Protein AF-A0A436HAE6-F1 (afdb_monomer_lite)

Foldseek 3Di:
DDDPDDDPDDPDDPCPPPDDDPRVVVVVVCVVVVVVVVCPDDVNVVVVCVVVCVVCVPVVVCVVVVWDKDWAFQDADPVRRTDIDMDTDGVVPVVVVVVVNVVSCVRRVCVVDDDPDDDDDD

Radius of gyration: 19.24 Å; chains: 1; bounding box: 51×39×37 Å

Sequence (122 aa):
VVLHGLRNQLPLACGAMDPKGADELIENLLDKLHLTPLLKLKPFFGQLMDKSLWFTHWPAIQNVSGQPSIALPVHVTDAGLPLGVQAAGRPGDEETLLSLAAQMEKISGWLDRRAPLMVPTR

Secondary structure (DSSP, 8-state):
--------PPPPPTTTTS--THHHHHHHHHHHTT-GGGGGSHHHHHHHHHHHHTT-TTHHHHHHHT--EEEEEEEE-TTS-EEEEEEE--TT-HHHHHHHHHHHHHHH-GGG------PPP-

Structure (mmCIF, N/CA/C/O backbone):
data_AF-A0A436HAE6-F1
#
_entry.id   AF-A0A436HAE6-F1
#
loop_
_atom_site.group_PDB
_atom_site.id
_atom_site.type_symbol
_atom_site.label_atom_id
_atom_site.label_alt_id
_atom_site.label_comp_id
_atom_site.label_asym_id
_atom_site.label_entity_id
_atom_site.label_seq_id
_atom_site.pdbx_PDB_ins_code
_atom_site.Cartn_x
_atom_site.Cartn_y
_atom_site.Cartn_z
_atom_site.occupancy
_atom_site.B_iso_or_equiv
_atom_site.auth_seq_id
_atom_site.auth_comp_id
_atom_site.auth_asym_id
_atom_site.auth_atom_id
_atom_site.pdbx_PDB_model_num
ATOM 1 N N . VAL A 1 1 ? -9.728 11.947 -1.963 1.00 29.48 1 VAL A N 1
ATOM 2 C CA . VAL A 1 1 ? -9.369 11.648 -3.368 1.00 29.48 1 VAL A CA 1
ATOM 3 C C . VAL A 1 1 ? -8.987 12.959 -4.039 1.00 29.48 1 VAL A C 1
ATOM 5 O O . VAL A 1 1 ? -9.862 13.682 -4.489 1.00 29.48 1 VAL A O 1
ATOM 8 N N . VAL A 1 2 ? -7.707 13.334 -3.995 1.00 25.98 2 VAL A N 1
ATOM 9 C CA . VAL A 1 2 ? -7.191 14.490 -4.747 1.00 25.98 2 VAL A CA 1
ATOM 10 C C . VAL A 1 2 ? -6.524 13.921 -5.992 1.00 25.98 2 VAL A C 1
ATOM 12 O O . VAL A 1 2 ? -5.431 13.369 -5.926 1.00 25.98 2 VAL A O 1
ATOM 15 N N . LEU A 1 3 ? -7.252 13.974 -7.105 1.00 34.91 3 LEU A N 1
ATOM 16 C CA . LEU A 1 3 ? -6.786 13.599 -8.435 1.00 34.91 3 LEU A CA 1
ATOM 17 C C . LEU A 1 3 ? -6.049 14.800 -9.031 1.00 34.91 3 LEU A C 1
ATOM 19 O O . LEU A 1 3 ? -6.656 15.619 -9.714 1.00 34.91 3 LEU A O 1
ATOM 23 N N . HIS A 1 4 ? -4.752 14.929 -8.762 1.00 30.86 4 HIS A N 1
ATOM 24 C CA . HIS A 1 4 ? -3.907 15.866 -9.500 1.00 30.86 4 HIS A CA 1
ATOM 25 C C . HIS A 1 4 ? -2.827 15.079 -10.253 1.00 30.86 4 HIS A C 1
ATOM 27 O O . HIS A 1 4 ? -1.864 14.604 -9.667 1.00 30.86 4 HIS A O 1
ATOM 33 N N . GLY A 1 5 ? -3.005 14.933 -11.570 1.00 33.28 5 GLY A N 1
ATOM 34 C CA . GLY A 1 5 ? -1.885 14.805 -12.510 1.00 33.28 5 GLY A CA 1
ATOM 35 C C . GLY A 1 5 ? -1.297 13.424 -12.821 1.00 33.28 5 GLY A C 1
ATOM 36 O O . GLY A 1 5 ? -0.302 13.383 -13.543 1.00 33.28 5 GLY A O 1
ATOM 37 N N . LEU A 1 6 ? -1.873 12.302 -12.382 1.00 42.16 6 LEU A N 1
ATOM 38 C CA . LEU A 1 6 ? -1.423 10.998 -12.880 1.00 42.16 6 LEU A CA 1
ATOM 39 C C . LEU A 1 6 ? -1.922 10.742 -14.299 1.00 42.16 6 LEU A C 1
ATOM 41 O O . LEU A 1 6 ? -3.032 10.259 -14.526 1.00 42.16 6 LEU A O 1
ATOM 45 N N . ARG A 1 7 ? -1.060 11.038 -15.269 1.00 41.69 7 ARG A N 1
ATOM 46 C CA . ARG A 1 7 ? -1.120 10.410 -16.586 1.00 41.69 7 ARG A CA 1
ATOM 47 C C . ARG A 1 7 ? -1.177 8.892 -16.403 1.00 41.69 7 ARG A C 1
ATOM 49 O O . ARG A 1 7 ? -0.366 8.326 -15.681 1.00 41.69 7 ARG A O 1
ATOM 56 N N . ASN A 1 8 ? -2.126 8.287 -17.104 1.00 44.53 8 ASN A N 1
ATOM 57 C CA . ASN A 1 8 ? -2.407 6.862 -17.262 1.00 44.53 8 ASN A CA 1
ATOM 58 C C . ASN A 1 8 ? -1.200 6.065 -17.819 1.00 44.53 8 ASN A C 1
ATOM 60 O O . ASN A 1 8 ? -1.255 5.554 -18.935 1.00 44.53 8 ASN A O 1
ATOM 64 N N . GLN A 1 9 ? -0.068 6.046 -17.114 1.00 53.84 9 GLN A N 1
ATOM 65 C CA . GLN A 1 9 ? 1.140 5.324 -17.512 1.00 53.84 9 GLN A CA 1
ATOM 66 C C . GLN A 1 9 ? 1.237 4.008 -16.746 1.00 53.84 9 GLN A C 1
ATOM 68 O O . GLN A 1 9 ? 0.975 3.952 -15.546 1.00 53.84 9 GLN A O 1
ATOM 73 N N . LEU A 1 10 ? 1.593 2.945 -17.472 1.00 58.81 10 LEU A N 1
ATOM 74 C CA . LEU A 1 10 ? 1.837 1.629 -16.892 1.00 58.81 10 LEU A CA 1
ATOM 75 C C . LEU A 1 10 ? 2.988 1.686 -15.869 1.00 58.81 10 LEU A C 1
ATOM 77 O O . LEU A 1 10 ? 3.860 2.553 -15.985 1.00 58.81 10 LEU A O 1
ATOM 81 N N . PRO A 1 11 ? 3.024 0.750 -14.900 1.00 63.03 11 PRO A N 1
ATOM 82 C CA . PRO A 1 11 ? 4.169 0.580 -14.015 1.00 63.03 11 PRO A CA 1
ATOM 83 C C . PRO A 1 11 ? 5.473 0.510 -14.816 1.00 63.03 11 PRO A C 1
ATOM 85 O O . PRO A 1 11 ? 5.533 -0.154 -15.854 1.00 63.03 11 PRO A O 1
ATOM 88 N N . LEU A 1 12 ? 6.512 1.200 -14.339 1.00 68.06 12 LEU A N 1
ATOM 89 C CA . LEU A 1 12 ? 7.837 1.118 -14.946 1.00 68.06 12 LEU A CA 1
ATOM 90 C C . LEU A 1 12 ? 8.333 -0.334 -14.925 1.00 68.06 12 LEU A C 1
ATOM 92 O O . LEU A 1 12 ? 8.137 -1.054 -13.945 1.00 68.06 12 LEU A O 1
ATOM 96 N N . ALA A 1 13 ? 8.997 -0.751 -16.003 1.00 66.56 13 ALA A N 1
ATOM 97 C CA . ALA A 1 13 ? 9.638 -2.058 -16.054 1.00 66.56 13 ALA A CA 1
ATOM 98 C C . ALA A 1 13 ? 10.745 -2.166 -14.989 1.00 66.56 13 ALA A C 1
ATOM 100 O O . ALA A 1 13 ? 11.409 -1.177 -14.666 1.00 66.56 13 ALA A O 1
ATOM 101 N N . CYS A 1 14 ? 10.980 -3.374 -14.471 1.00 59.72 14 CYS A N 1
ATOM 102 C CA . CYS A 1 14 ? 12.122 -3.638 -13.596 1.00 59.72 14 CYS A CA 1
ATOM 103 C C . CYS A 1 14 ? 13.430 -3.211 -14.291 1.00 59.72 14 CYS A C 1
ATOM 105 O O . CYS A 1 14 ? 13.626 -3.508 -15.469 1.00 59.72 14 CYS A O 1
ATOM 107 N N . GLY A 1 15 ? 14.291 -2.477 -13.579 1.00 61.56 15 GLY A N 1
ATOM 108 C CA . GLY A 1 15 ? 15.536 -1.916 -14.126 1.00 61.56 15 GLY A CA 1
ATOM 109 C C . GLY A 1 15 ? 15.364 -0.644 -14.970 1.00 61.56 15 GLY A C 1
ATOM 110 O O . GLY A 1 15 ? 16.321 -0.126 -15.541 1.00 61.56 15 GLY A O 1
ATOM 111 N N . ALA A 1 16 ? 14.154 -0.079 -15.062 1.00 65.44 16 ALA A N 1
ATOM 112 C CA . ALA A 1 16 ? 13.952 1.208 -15.736 1.00 65.44 16 ALA A CA 1
ATOM 113 C C . ALA A 1 16 ? 14.602 2.394 -14.998 1.00 65.44 16 ALA A C 1
ATOM 115 O O . ALA A 1 16 ? 14.838 3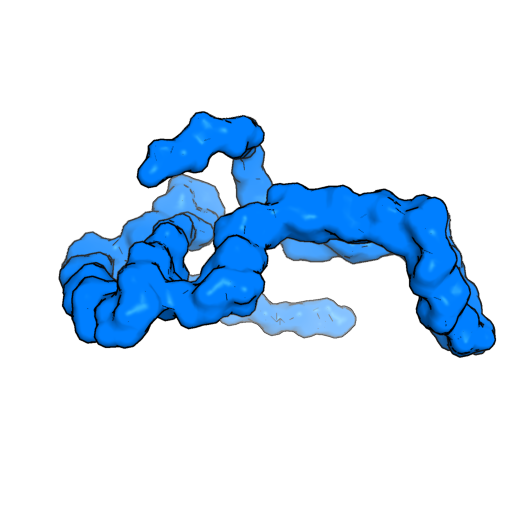.425 -15.624 1.00 65.44 16 ALA A O 1
ATOM 116 N N . MET A 1 17 ? 14.876 2.248 -13.696 1.00 61.62 17 MET A N 1
ATOM 117 C CA . MET A 1 17 ? 15.613 3.227 -12.888 1.00 61.62 17 MET A CA 1
ATOM 118 C C . MET A 1 17 ? 17.099 2.898 -12.736 1.00 61.62 17 MET A C 1
ATOM 120 O O . MET A 1 17 ? 17.801 3.662 -12.079 1.00 61.62 17 MET A O 1
ATOM 124 N N . ASP A 1 18 ? 17.579 1.809 -13.344 1.00 67.50 18 ASP A N 1
ATOM 125 C CA . ASP A 1 18 ? 19.012 1.544 -13.350 1.00 67.50 18 ASP A CA 1
ATOM 126 C C . ASP A 1 18 ? 19.707 2.676 -14.128 1.00 67.50 18 ASP A C 1
ATOM 128 O O . ASP A 1 18 ? 19.199 3.092 -15.182 1.00 67.50 18 ASP A O 1
ATOM 132 N N . PRO A 1 19 ? 20.833 3.206 -13.625 1.00 62.12 19 PRO A N 1
ATOM 133 C CA . PRO A 1 19 ? 21.601 4.213 -14.339 1.00 62.12 19 PRO A CA 1
ATOM 134 C C . PRO A 1 19 ? 22.010 3.637 -15.695 1.00 62.12 19 PRO A C 1
ATOM 136 O O . PRO A 1 19 ? 22.470 2.502 -15.778 1.00 62.12 19 PRO A O 1
ATOM 139 N N . LYS A 1 20 ? 21.831 4.398 -16.781 1.00 67.25 20 LYS A N 1
ATOM 140 C CA . LYS A 1 20 ? 22.207 3.950 -18.131 1.00 67.25 20 LYS A CA 1
ATOM 141 C C . LYS A 1 20 ? 23.248 4.878 -18.732 1.00 67.25 20 LYS A C 1
ATOM 143 O O . LYS A 1 20 ? 23.075 6.096 -18.747 1.00 67.25 20 LYS A O 1
ATOM 148 N N . GLY A 1 21 ? 24.297 4.301 -19.312 1.00 72.12 21 GLY A N 1
ATOM 149 C CA . GLY A 1 21 ? 25.263 5.040 -20.122 1.00 72.12 21 GLY A CA 1
ATOM 150 C C . GLY A 1 21 ? 26.141 5.980 -19.294 1.00 72.12 21 GLY A C 1
ATOM 151 O O . GLY A 1 21 ? 26.924 5.526 -18.466 1.00 72.12 21 GLY A O 1
ATOM 152 N N . ALA A 1 22 ? 26.056 7.291 -19.541 1.00 61.34 22 ALA A N 1
ATOM 153 C CA . ALA A 1 22 ? 26.911 8.273 -18.866 1.00 61.34 22 ALA A CA 1
ATOM 154 C C . ALA A 1 22 ? 26.688 8.302 -17.343 1.00 61.34 22 ALA A C 1
ATOM 156 O O . ALA A 1 22 ? 27.653 8.464 -16.600 1.00 61.34 22 ALA A O 1
ATOM 157 N N . ASP A 1 23 ? 25.453 8.073 -16.890 1.00 63.25 23 ASP A N 1
ATOM 158 C CA . ASP A 1 23 ? 25.112 8.036 -15.465 1.00 63.25 23 ASP A CA 1
ATOM 159 C C . ASP A 1 23 ? 25.757 6.818 -14.772 1.00 63.25 23 ASP A C 1
ATOM 161 O O . ASP A 1 23 ? 26.339 6.955 -13.701 1.00 63.25 23 ASP A O 1
ATOM 165 N N . GLU A 1 24 ? 25.779 5.655 -15.435 1.00 69.50 24 GLU A N 1
ATOM 166 C CA . GLU A 1 24 ? 26.425 4.425 -14.942 1.00 69.50 24 GLU A CA 1
ATOM 167 C C . GLU A 1 24 ? 27.954 4.561 -14.875 1.00 69.50 24 GLU A C 1
ATOM 169 O O . GLU A 1 24 ? 28.605 4.084 -13.943 1.00 69.50 24 GLU A O 1
ATOM 174 N N . LEU A 1 25 ? 28.549 5.237 -15.863 1.00 70.56 25 LEU A N 1
ATOM 175 C CA . LEU A 1 25 ? 29.981 5.525 -15.887 1.00 70.56 25 LEU A CA 1
ATOM 176 C C . LEU A 1 25 ? 30.370 6.465 -14.737 1.00 70.56 25 LEU A C 1
ATOM 178 O O . LEU A 1 25 ? 31.382 6.234 -14.075 1.00 70.56 25 LEU A O 1
ATOM 182 N N . ILE A 1 26 ? 29.576 7.515 -14.510 1.00 70.75 26 ILE A N 1
ATOM 183 C CA . ILE A 1 26 ? 29.794 8.499 -13.447 1.00 70.75 26 ILE A CA 1
ATOM 184 C C . ILE A 1 26 ? 29.631 7.841 -12.077 1.00 70.75 26 ILE A C 1
ATOM 186 O O . ILE A 1 26 ? 30.505 8.022 -11.234 1.00 70.75 26 ILE A O 1
ATOM 190 N N . GLU A 1 27 ? 28.590 7.037 -11.861 1.00 67.94 27 GLU A N 1
ATOM 191 C CA . GLU A 1 27 ? 28.395 6.309 -10.602 1.00 67.94 27 GLU A CA 1
ATOM 192 C C . GLU A 1 27 ? 29.538 5.329 -10.322 1.00 67.94 27 GLU A C 1
ATOM 194 O O . GLU A 1 27 ? 30.153 5.403 -9.261 1.00 67.94 27 GLU A O 1
ATOM 199 N N . ASN A 1 28 ? 29.935 4.507 -11.299 1.00 74.06 28 ASN A N 1
ATOM 200 C CA . ASN A 1 28 ? 31.057 3.578 -11.132 1.00 74.06 28 ASN A CA 1
ATOM 201 C C . ASN A 1 28 ? 32.393 4.286 -10.844 1.00 74.06 28 ASN A C 1
ATOM 203 O O . ASN A 1 28 ? 33.242 3.750 -10.127 1.00 74.06 28 ASN A O 1
ATOM 207 N N . LEU A 1 29 ? 32.615 5.474 -11.415 1.00 75.56 29 LEU A N 1
ATOM 208 C CA . LEU A 1 29 ? 33.789 6.303 -11.129 1.00 75.56 29 LEU A CA 1
ATOM 209 C C . LEU A 1 29 ? 33.717 6.928 -9.736 1.00 75.56 29 LEU A C 1
ATOM 211 O O . LEU A 1 29 ? 34.714 6.907 -9.016 1.00 75.56 29 LEU A O 1
ATOM 215 N N . LEU A 1 30 ? 32.559 7.463 -9.348 1.00 73.25 30 LEU A N 1
ATOM 216 C CA . LEU A 1 30 ? 32.340 8.048 -8.027 1.00 73.25 30 LEU A CA 1
ATOM 217 C C . LEU A 1 30 ? 32.489 6.996 -6.923 1.00 73.25 30 LEU A C 1
ATOM 219 O O . LEU A 1 30 ? 33.120 7.289 -5.907 1.00 73.25 30 LEU A O 1
ATOM 223 N N . ASP A 1 31 ? 32.007 5.775 -7.148 1.00 72.38 31 ASP A N 1
ATOM 224 C CA . ASP A 1 31 ? 32.144 4.656 -6.216 1.00 72.38 31 ASP A CA 1
ATOM 225 C C . ASP A 1 31 ? 33.589 4.162 -6.125 1.00 72.38 31 ASP A C 1
ATOM 227 O O . ASP A 1 31 ? 34.125 4.038 -5.023 1.00 72.38 31 ASP A O 1
ATOM 231 N N . LYS A 1 32 ? 34.281 3.974 -7.259 1.00 77.38 32 LYS A N 1
ATOM 232 C CA . LYS A 1 32 ? 35.706 3.584 -7.266 1.00 77.38 32 LYS A CA 1
ATOM 233 C C . LYS A 1 32 ? 36.621 4.620 -6.621 1.00 77.38 32 LYS A C 1
ATOM 235 O O . LYS A 1 32 ? 37.668 4.258 -6.090 1.00 77.38 32 LYS A O 1
ATOM 240 N N . LEU A 1 33 ? 36.255 5.896 -6.695 1.00 80.75 33 LEU A N 1
ATOM 241 C CA . LEU A 1 33 ? 37.018 6.996 -6.108 1.00 80.75 33 LEU A CA 1
ATOM 242 C C . LEU A 1 33 ? 36.552 7.348 -4.683 1.00 80.75 33 LEU A C 1
ATOM 244 O O . LEU A 1 33 ? 37.114 8.262 -4.082 1.00 80.75 33 LEU A O 1
ATOM 248 N N . HIS A 1 34 ? 35.549 6.647 -4.137 1.00 72.75 34 HIS A N 1
ATOM 249 C CA . HIS A 1 34 ? 34.893 6.956 -2.857 1.00 72.75 34 HIS A CA 1
ATOM 250 C C . HIS A 1 34 ? 34.422 8.420 -2.742 1.00 72.75 34 HIS A C 1
ATOM 252 O O . HIS A 1 34 ? 34.367 9.003 -1.657 1.00 72.75 34 HIS A O 1
ATOM 258 N N . LEU A 1 35 ? 34.068 9.034 -3.873 1.00 72.75 35 LEU A N 1
ATOM 259 C CA . LEU A 1 35 ? 33.577 10.410 -3.968 1.00 72.75 35 LEU A CA 1
ATOM 260 C C . LEU A 1 35 ? 32.052 10.488 -3.830 1.00 72.75 35 LEU A C 1
ATOM 262 O O . LEU A 1 35 ? 31.455 11.524 -4.110 1.00 72.75 35 LEU A O 1
ATOM 266 N N . THR A 1 36 ? 31.415 9.443 -3.306 1.00 62.84 36 THR A N 1
ATOM 267 C CA . THR A 1 36 ? 30.003 9.418 -2.902 1.00 62.84 36 THR A CA 1
ATOM 268 C C . THR A 1 36 ? 29.569 10.648 -2.072 1.00 62.84 36 THR A C 1
ATOM 270 O O . THR A 1 36 ? 28.437 11.103 -2.236 1.00 62.84 36 THR A O 1
ATOM 273 N N . PRO A 1 37 ? 30.422 11.286 -1.234 1.00 66.12 37 PRO A N 1
ATOM 274 C CA . PRO A 1 37 ? 30.072 12.544 -0.56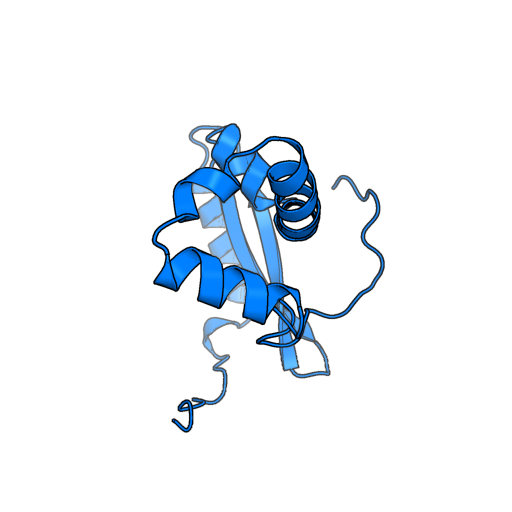8 1.00 66.12 37 PRO A CA 1
ATOM 275 C C . PRO A 1 37 ? 29.833 13.736 -1.513 1.00 66.12 37 PRO A C 1
ATOM 277 O O . PRO A 1 37 ? 29.073 14.633 -1.146 1.00 66.12 37 PRO A O 1
ATOM 280 N N . LEU A 1 38 ? 30.433 13.766 -2.713 1.00 65.38 38 LEU A N 1
ATOM 281 C CA . LEU A 1 38 ? 30.231 14.838 -3.703 1.00 65.38 38 LEU A CA 1
ATOM 282 C C . LEU A 1 38 ? 28.825 14.829 -4.308 1.00 65.38 38 LEU A C 1
ATOM 284 O O . LEU A 1 38 ? 28.358 15.885 -4.736 1.00 65.38 38 LEU A O 1
ATOM 288 N N . LEU A 1 39 ? 28.117 13.692 -4.278 1.00 60.31 39 LEU A N 1
ATOM 289 C CA . LEU A 1 39 ? 26.708 13.646 -4.676 1.00 60.31 39 LEU A CA 1
ATOM 290 C C . LEU A 1 39 ? 25.845 14.605 -3.848 1.00 60.31 39 LEU A C 1
ATOM 292 O O . LEU A 1 39 ? 24.812 15.026 -4.345 1.00 60.31 39 LEU A O 1
ATOM 296 N N . LYS A 1 40 ? 26.274 15.014 -2.639 1.00 56.16 40 LYS A N 1
ATOM 297 C CA . LYS A 1 40 ? 25.582 15.997 -1.779 1.00 56.16 40 LYS A CA 1
ATOM 298 C C . LYS A 1 40 ? 25.601 17.439 -2.310 1.00 56.16 40 LYS A C 1
ATOM 300 O O . LYS A 1 40 ? 25.007 18.322 -1.688 1.00 56.16 40 LYS A O 1
ATOM 305 N N . LEU A 1 41 ? 26.272 17.715 -3.429 1.00 64.69 41 LEU A N 1
ATOM 306 C CA . LEU A 1 41 ? 26.303 19.048 -4.026 1.00 64.69 41 LEU A CA 1
ATOM 307 C C . LEU A 1 41 ? 24.944 19.403 -4.660 1.00 64.69 41 LEU A C 1
ATOM 309 O O . LEU A 1 41 ? 24.369 18.656 -5.453 1.00 64.69 41 LEU A O 1
ATOM 313 N N . LYS A 1 42 ? 24.451 20.602 -4.320 1.00 54.53 42 LYS A N 1
ATOM 314 C CA . LYS A 1 42 ? 23.115 21.136 -4.653 1.00 54.53 42 LYS A CA 1
ATOM 315 C C . LYS A 1 42 ? 22.630 20.952 -6.109 1.00 54.53 42 LYS A C 1
ATOM 317 O O . LYS A 1 42 ? 21.444 20.673 -6.260 1.00 54.53 42 LYS A O 1
ATOM 322 N N . PRO A 1 43 ? 23.456 21.088 -7.170 1.00 57.31 43 PRO A N 1
ATOM 323 C CA . PRO A 1 43 ? 22.955 20.939 -8.539 1.00 57.31 43 PRO A CA 1
ATOM 324 C C . PRO A 1 43 ? 22.696 19.482 -8.963 1.00 57.31 43 PRO A C 1
ATOM 326 O O . PRO A 1 43 ? 21.906 19.266 -9.876 1.00 57.31 43 PRO A O 1
ATOM 329 N N . PHE A 1 44 ? 23.296 18.488 -8.297 1.00 56.72 44 PHE A N 1
ATOM 330 C CA . PHE A 1 44 ? 23.092 17.063 -8.607 1.00 56.72 44 PHE A CA 1
ATOM 331 C C . PHE A 1 44 ? 21.951 16.450 -7.771 1.00 56.72 44 PHE A C 1
ATOM 333 O O . PHE A 1 44 ? 21.153 15.661 -8.274 1.00 56.72 44 PHE A O 1
ATOM 340 N N . PHE A 1 45 ? 21.790 16.905 -6.520 1.00 53.69 45 PHE A N 1
ATOM 341 C CA . PHE A 1 45 ? 20.699 16.481 -5.628 1.00 53.69 45 PHE A CA 1
ATOM 342 C C . PHE A 1 45 ? 19.300 16.813 -6.173 1.00 53.69 45 PHE A C 1
ATOM 344 O O . PHE A 1 45 ? 18.367 16.039 -5.974 1.00 53.69 45 PHE A O 1
ATOM 351 N N . GLY A 1 46 ? 19.151 17.948 -6.869 1.00 53.72 46 GLY A N 1
ATOM 352 C CA . GLY A 1 46 ? 17.864 18.387 -7.421 1.00 53.72 46 GLY A CA 1
ATOM 353 C C . GLY A 1 46 ? 17.310 17.447 -8.497 1.00 53.72 46 GLY A C 1
ATOM 354 O O . GLY A 1 46 ? 16.144 17.075 -8.433 1.00 53.72 46 GLY A O 1
ATOM 355 N N . GLN A 1 47 ? 18.150 16.986 -9.433 1.00 57.75 47 GLN A N 1
ATOM 356 C CA . GLN A 1 47 ? 17.716 16.079 -10.510 1.00 57.75 47 GLN A CA 1
ATOM 357 C C . GLN A 1 47 ? 17.363 14.669 -10.013 1.00 57.75 47 GLN A C 1
ATOM 359 O O . GLN A 1 47 ? 16.450 14.039 -10.551 1.00 57.75 47 GLN A O 1
ATOM 364 N N . LEU A 1 48 ? 18.067 14.170 -8.992 1.00 57.09 48 LEU A N 1
ATOM 365 C CA . LEU A 1 48 ? 17.812 12.850 -8.404 1.00 57.09 48 LEU A CA 1
ATOM 366 C C . LEU A 1 48 ? 16.545 12.856 -7.527 1.00 57.09 48 LEU A C 1
ATOM 368 O O . LEU A 1 48 ? 15.752 11.910 -7.539 1.00 57.09 48 LEU A O 1
ATOM 372 N N . MET A 1 49 ? 16.325 13.951 -6.791 1.00 54.59 49 MET A N 1
ATOM 373 C CA . MET A 1 49 ? 15.120 14.146 -5.985 1.00 54.59 49 MET A CA 1
ATOM 374 C C . MET A 1 49 ? 13.880 14.320 -6.857 1.00 54.59 49 MET A C 1
ATOM 376 O O . MET A 1 49 ? 12.899 13.634 -6.595 1.00 54.59 49 MET A O 1
ATOM 380 N N . ASP A 1 50 ? 13.934 15.118 -7.929 1.00 58.44 50 ASP A N 1
ATOM 381 C CA . ASP A 1 50 ? 12.801 15.258 -8.852 1.00 58.44 50 ASP A CA 1
ATOM 382 C C . ASP A 1 50 ? 12.388 13.895 -9.428 1.00 58.44 50 ASP A C 1
ATOM 384 O O . ASP A 1 50 ? 11.230 13.499 -9.302 1.00 58.44 50 ASP A O 1
ATOM 388 N N . LYS A 1 51 ? 13.330 13.110 -9.973 1.00 56.75 51 LYS A N 1
ATOM 389 C CA . LYS A 1 51 ? 13.025 11.784 -10.547 1.00 56.75 51 LYS A CA 1
ATOM 390 C C . LYS A 1 51 ? 12.453 10.789 -9.527 1.00 56.75 51 LYS A C 1
ATOM 392 O O . LYS A 1 51 ? 11.554 10.029 -9.877 1.00 56.75 51 LYS A O 1
ATOM 397 N N . SER A 1 52 ? 12.951 10.785 -8.288 1.00 54.50 52 SER A N 1
ATOM 398 C CA . SER A 1 52 ? 12.495 9.839 -7.256 1.00 54.50 52 SER A CA 1
ATOM 399 C C . SER A 1 52 ? 11.156 10.238 -6.626 1.00 54.50 52 SER A C 1
ATOM 401 O O . SER A 1 52 ? 10.268 9.394 -6.507 1.00 54.50 52 SER A O 1
ATOM 403 N N . LEU A 1 53 ? 10.960 11.523 -6.308 1.00 55.44 53 LEU A N 1
ATOM 404 C CA . LEU A 1 53 ? 9.707 12.058 -5.757 1.00 55.44 53 LEU A CA 1
ATOM 405 C C . LEU A 1 53 ? 8.542 11.930 -6.744 1.00 55.44 53 LEU A C 1
ATOM 407 O O . LEU A 1 53 ? 7.390 11.819 -6.320 1.00 55.44 53 LEU A O 1
ATOM 411 N N . TRP A 1 54 ? 8.828 11.875 -8.050 1.00 53.12 54 TRP A N 1
ATOM 412 C CA . TRP A 1 54 ? 7.820 11.613 -9.079 1.00 53.12 54 TRP A CA 1
ATOM 413 C C . TRP A 1 54 ? 7.095 10.270 -8.877 1.00 53.12 54 TRP A C 1
ATOM 415 O O . TRP A 1 54 ? 5.915 10.162 -9.220 1.00 53.12 54 TRP A O 1
ATOM 425 N N . PHE A 1 55 ? 7.759 9.266 -8.288 1.00 53.50 55 PHE A N 1
ATOM 426 C CA . PHE A 1 55 ? 7.232 7.902 -8.138 1.00 53.50 55 PHE A CA 1
ATOM 427 C C . PHE A 1 55 ? 6.719 7.563 -6.727 1.00 53.50 55 PHE A C 1
ATOM 429 O O . PHE A 1 55 ? 5.885 6.671 -6.584 1.00 53.50 55 PHE A O 1
ATOM 436 N N . THR A 1 56 ? 7.161 8.279 -5.690 1.00 57.25 56 THR A N 1
ATOM 437 C CA . THR A 1 56 ? 6.780 8.067 -4.273 1.00 57.25 56 THR A CA 1
ATOM 438 C C . THR A 1 56 ? 5.849 9.148 -3.717 1.00 57.25 56 THR A C 1
ATOM 440 O O . THR A 1 56 ? 5.853 9.434 -2.521 1.00 57.25 56 THR A O 1
ATOM 443 N N . HIS A 1 57 ? 5.011 9.752 -4.554 1.00 59.47 57 HIS A N 1
ATOM 444 C CA . HIS A 1 57 ? 4.163 10.883 -4.157 1.00 59.47 57 HIS A CA 1
ATOM 445 C C . HIS A 1 57 ? 3.159 10.539 -3.032 1.00 59.47 57 HIS A C 1
ATOM 447 O O . HIS A 1 57 ? 2.843 11.422 -2.239 1.00 59.47 57 HIS A O 1
ATOM 453 N N . TRP A 1 58 ? 2.669 9.291 -2.920 1.00 66.50 58 TRP A N 1
ATOM 454 C CA . TRP A 1 58 ? 1.658 8.948 -1.908 1.00 66.50 58 TRP A CA 1
ATOM 455 C C . TRP A 1 58 ? 2.306 8.596 -0.567 1.00 66.50 58 TRP A C 1
ATOM 457 O O . TRP A 1 58 ? 2.101 9.381 0.355 1.00 66.50 58 TRP A O 1
ATOM 467 N N . PRO A 1 59 ? 3.178 7.572 -0.447 1.00 77.38 59 PRO A N 1
ATOM 468 C CA . PRO A 1 59 ? 3.672 7.118 0.859 1.00 77.38 59 PRO A CA 1
ATOM 469 C C . PRO A 1 59 ? 4.537 8.148 1.594 1.00 77.38 59 PRO A C 1
ATOM 471 O O . PRO A 1 59 ? 4.604 8.153 2.824 1.00 77.38 59 PRO A O 1
ATOM 474 N N . ALA A 1 60 ? 5.219 9.029 0.852 1.00 79.62 60 ALA A N 1
ATOM 475 C CA . ALA A 1 60 ? 6.104 10.032 1.436 1.00 79.62 60 ALA A CA 1
ATOM 476 C C . ALA A 1 60 ? 5.356 10.981 2.385 1.00 79.62 60 ALA A C 1
ATOM 478 O O . ALA A 1 60 ? 5.894 11.367 3.423 1.00 79.62 60 ALA A O 1
ATOM 479 N N . ILE A 1 61 ? 4.098 11.310 2.072 1.00 82.19 61 ILE A N 1
ATOM 480 C CA . ILE A 1 61 ? 3.273 12.195 2.901 1.00 82.19 61 ILE A CA 1
ATOM 481 C C . ILE A 1 61 ? 2.978 11.541 4.255 1.00 82.19 61 ILE A C 1
ATOM 483 O O . ILE A 1 61 ? 3.058 12.212 5.287 1.00 82.19 61 ILE A O 1
ATOM 487 N N . GLN A 1 62 ? 2.671 10.240 4.290 1.00 83.94 62 GLN A N 1
ATOM 488 C CA . GLN A 1 62 ? 2.389 9.547 5.552 1.00 83.94 62 GLN A CA 1
ATOM 489 C C . GLN A 1 62 ? 3.649 9.332 6.392 1.00 83.94 62 GLN A C 1
ATOM 491 O O . GLN A 1 62 ? 3.582 9.496 7.606 1.00 83.94 62 GLN A O 1
ATOM 496 N N . ASN A 1 63 ? 4.812 9.106 5.773 1.00 82.69 63 ASN A N 1
ATOM 497 C CA . ASN A 1 63 ? 6.087 9.043 6.500 1.00 82.69 63 ASN A CA 1
ATOM 498 C C . ASN A 1 63 ? 6.419 10.363 7.212 1.00 82.69 63 ASN A C 1
ATOM 500 O O . ASN A 1 63 ? 6.864 10.354 8.355 1.00 82.69 63 ASN A O 1
ATOM 504 N N . VAL A 1 64 ? 6.199 11.499 6.541 1.00 84.56 64 VAL A N 1
ATOM 505 C CA . VAL A 1 64 ? 6.483 12.827 7.108 1.00 84.56 64 VAL A CA 1
ATOM 506 C C . VAL A 1 64 ? 5.451 13.220 8.165 1.00 84.56 64 VAL A C 1
ATOM 508 O O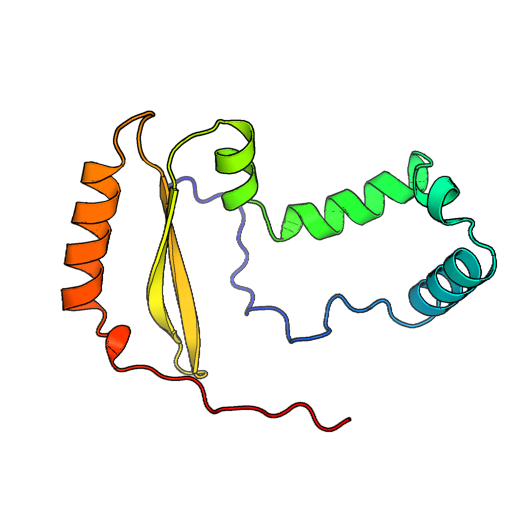 . VAL A 1 64 ? 5.805 13.809 9.182 1.00 84.56 64 VAL A O 1
ATOM 511 N N . SER A 1 65 ? 4.174 12.909 7.934 1.00 84.69 65 SER A N 1
ATOM 512 C CA . SER A 1 65 ? 3.090 13.271 8.858 1.00 84.69 65 SER A CA 1
ATOM 513 C C . SER A 1 65 ? 2.927 12.309 10.038 1.00 84.69 65 SER A C 1
ATOM 515 O O . SER A 1 65 ? 2.239 12.654 10.997 1.00 84.69 65 SER A O 1
ATOM 517 N N . GLY A 1 66 ? 3.521 11.112 9.976 1.00 86.62 66 GLY A N 1
ATOM 518 C CA . GLY A 1 66 ? 3.367 10.063 10.987 1.00 86.62 66 GLY A CA 1
ATOM 519 C C . GLY A 1 66 ? 1.964 9.450 11.040 1.00 86.62 66 GLY A C 1
ATOM 520 O O . GLY A 1 66 ? 1.635 8.761 12.002 1.00 86.62 66 GLY A O 1
ATOM 521 N N . GLN A 1 67 ? 1.115 9.716 10.043 1.00 90.50 67 GLN A N 1
ATOM 522 C CA . GLN A 1 67 ? -0.234 9.158 9.984 1.00 90.50 67 GLN A CA 1
ATOM 523 C C . GLN A 1 67 ? -0.187 7.655 9.688 1.00 90.50 67 GLN A C 1
ATOM 525 O O . GLN A 1 67 ? 0.605 7.225 8.842 1.00 90.50 67 GLN A O 1
ATOM 530 N N . PRO A 1 68 ? -1.063 6.848 10.312 1.00 93.56 68 PRO A N 1
ATOM 531 C CA . PRO A 1 68 ? -1.134 5.437 9.988 1.00 93.56 68 PRO A CA 1
ATOM 532 C C . PRO A 1 68 ? -1.609 5.262 8.544 1.00 93.56 68 PRO A C 1
ATOM 534 O O . PRO A 1 68 ? -2.513 5.959 8.070 1.00 93.56 68 PRO A O 1
ATOM 537 N N . SER A 1 69 ? -0.986 4.331 7.825 1.00 93.69 69 SER A N 1
ATOM 538 C CA . SER A 1 69 ? -1.320 4.043 6.433 1.00 93.69 69 SER A CA 1
ATOM 539 C C . SER A 1 69 ? -1.139 2.572 6.097 1.00 93.69 69 SER A C 1
ATOM 541 O O . SER A 1 69 ? -0.310 1.884 6.692 1.00 93.69 69 SER A O 1
ATOM 543 N N . ILE A 1 70 ? -1.931 2.087 5.144 1.00 93.75 70 ILE A N 1
ATOM 544 C CA . ILE A 1 70 ? -1.915 0.697 4.692 1.00 93.75 70 ILE A CA 1
ATOM 545 C C . ILE A 1 70 ? -2.041 0.631 3.169 1.00 93.75 70 ILE A C 1
ATOM 547 O O . ILE A 1 70 ? -2.808 1.383 2.565 1.00 93.75 70 ILE A O 1
ATOM 551 N N . ALA A 1 71 ? -1.274 -0.263 2.542 1.00 92.00 71 ALA A N 1
ATOM 552 C CA . ALA A 1 71 ? -1.359 -0.560 1.115 1.00 92.00 71 ALA A CA 1
ATOM 553 C C . ALA A 1 71 ? -2.124 -1.877 0.907 1.00 92.00 71 ALA A C 1
ATOM 555 O O . ALA A 1 71 ? -1.730 -2.913 1.437 1.00 92.00 71 ALA A O 1
ATOM 556 N N . LEU A 1 72 ? -3.219 -1.831 0.147 1.00 91.75 72 LEU A N 1
ATOM 557 C CA . LEU A 1 72 ? -4.159 -2.938 -0.043 1.00 91.75 72 LEU A CA 1
ATOM 558 C C . LEU A 1 72 ? -4.154 -3.395 -1.511 1.00 91.75 72 LEU A C 1
ATOM 560 O O . LEU A 1 72 ? -4.433 -2.571 -2.384 1.00 91.75 72 LEU A O 1
ATOM 564 N N . PRO A 1 73 ? -3.864 -4.670 -1.824 1.00 90.62 73 PRO A N 1
ATOM 565 C CA . PRO A 1 73 ? -3.778 -5.146 -3.207 1.00 90.62 73 PRO A CA 1
ATOM 566 C C . PRO A 1 73 ? -5.163 -5.451 -3.800 1.00 90.62 73 PRO A C 1
ATOM 568 O O . PRO A 1 73 ? -5.631 -6.582 -3.799 1.00 90.62 73 PRO A O 1
ATOM 571 N N . VAL A 1 74 ? -5.843 -4.443 -4.338 1.00 87.44 74 VAL A N 1
ATOM 572 C CA . VAL A 1 74 ? -7.264 -4.550 -4.716 1.00 87.44 74 VAL A CA 1
ATOM 573 C C . VAL A 1 74 ? -7.527 -5.249 -6.054 1.00 87.44 74 VAL A C 1
ATOM 575 O O . VAL A 1 74 ? -8.581 -5.862 -6.223 1.00 87.44 74 VAL A O 1
ATOM 578 N N . HIS A 1 75 ? -6.608 -5.178 -7.020 1.00 86.75 75 HIS A N 1
ATOM 579 C CA . HIS A 1 75 ? -6.883 -5.594 -8.400 1.00 86.75 75 HIS A CA 1
ATOM 580 C C . HIS A 1 75 ? -5.628 -6.094 -9.123 1.00 86.75 75 HIS A C 1
ATOM 582 O O . HIS A 1 75 ? -4.506 -5.832 -8.698 1.00 86.75 75 HIS A O 1
ATOM 588 N N . VAL A 1 76 ? -5.819 -6.820 -10.223 1.00 86.44 76 VAL A N 1
ATOM 589 C CA . VAL A 1 76 ? -4.761 -7.208 -11.160 1.00 86.44 76 VAL A CA 1
ATOM 590 C C . VAL A 1 76 ? -5.244 -6.826 -12.548 1.00 86.44 76 VAL A C 1
ATOM 592 O O . VAL A 1 76 ? -6.352 -7.201 -12.918 1.00 86.44 76 VAL A O 1
ATOM 595 N N . THR A 1 77 ? -4.438 -6.063 -13.282 1.00 85.94 77 THR A N 1
ATOM 596 C CA . THR A 1 77 ? -4.784 -5.646 -14.644 1.00 85.94 77 THR A CA 1
ATOM 597 C C . THR A 1 77 ? -4.835 -6.840 -15.594 1.00 85.94 77 THR A C 1
ATOM 599 O O . THR A 1 77 ? -4.249 -7.886 -15.319 1.00 85.94 77 THR A O 1
ATOM 602 N N . ASP A 1 78 ? -5.433 -6.656 -16.771 1.00 86.25 78 ASP A N 1
ATOM 603 C CA . ASP A 1 78 ? -5.445 -7.676 -17.834 1.00 86.25 78 ASP A CA 1
ATOM 604 C C . ASP A 1 78 ? -4.030 -8.113 -18.266 1.00 86.25 78 ASP A C 1
ATOM 606 O O . ASP A 1 78 ? -3.836 -9.218 -18.765 1.00 86.25 78 ASP A O 1
ATOM 610 N N . ALA A 1 79 ? -3.022 -7.266 -18.031 1.00 84.69 79 ALA A N 1
ATOM 611 C CA . ALA A 1 79 ? -1.610 -7.559 -18.277 1.00 84.69 79 ALA A CA 1
ATOM 612 C C . ALA A 1 79 ? -0.922 -8.324 -17.123 1.00 84.69 79 ALA A C 1
ATOM 614 O O . ALA A 1 79 ? 0.293 -8.509 -17.147 1.00 84.69 79 ALA A O 1
ATOM 615 N N . GLY A 1 80 ? -1.665 -8.735 -16.091 1.00 82.69 80 GLY A N 1
ATOM 616 C CA . GLY A 1 80 ? -1.140 -9.468 -14.939 1.00 82.69 80 GLY A CA 1
ATOM 617 C C . GLY A 1 80 ? -0.419 -8.601 -13.901 1.00 82.69 80 GLY A C 1
ATOM 618 O O . GLY A 1 80 ? 0.263 -9.144 -13.033 1.00 82.69 80 GLY A O 1
ATOM 619 N N . LEU A 1 81 ? -0.552 -7.269 -13.958 1.00 86.69 81 LEU A N 1
ATOM 620 C CA . LEU A 1 81 ? 0.127 -6.363 -13.025 1.00 86.69 81 LEU A CA 1
ATOM 621 C C . LEU A 1 81 ? -0.753 -6.072 -11.798 1.00 86.69 81 LEU A C 1
ATOM 623 O O . LEU A 1 81 ? -1.896 -5.640 -11.969 1.00 86.69 81 LEU A O 1
ATOM 627 N N . PRO A 1 82 ? -0.253 -6.266 -10.563 1.00 87.69 82 PRO A N 1
ATOM 628 C CA . PRO A 1 82 ? -1.016 -5.959 -9.360 1.00 87.69 82 PRO A CA 1
ATOM 629 C C . PRO A 1 82 ? -1.169 -4.445 -9.177 1.00 87.69 82 PRO A C 1
ATOM 631 O O . PRO A 1 82 ? -0.200 -3.692 -9.266 1.00 87.69 82 PRO A O 1
ATOM 634 N N . LEU A 1 83 ? -2.389 -4.007 -8.870 1.00 86.88 83 LEU A N 1
ATOM 635 C CA . LEU A 1 83 ? -2.717 -2.637 -8.490 1.00 86.88 83 LEU A CA 1
ATOM 636 C C . LEU A 1 83 ? -3.168 -2.595 -7.032 1.00 86.88 83 LEU A C 1
ATOM 638 O O . LEU A 1 83 ? -4.046 -3.352 -6.606 1.00 86.88 83 LEU A O 1
ATOM 642 N N . GLY A 1 84 ? -2.567 -1.676 -6.280 1.00 87.81 84 GLY A N 1
ATOM 643 C CA . GLY A 1 84 ? -2.887 -1.432 -4.881 1.00 87.81 84 GLY A CA 1
ATOM 644 C C . GLY A 1 84 ? -3.576 -0.089 -4.658 1.00 87.81 84 GLY A C 1
ATOM 645 O O . GLY A 1 84 ? -3.398 0.855 -5.423 1.00 87.81 84 GLY A O 1
ATOM 646 N N . VAL A 1 85 ? -4.334 -0.001 -3.570 1.00 89.56 85 VAL A N 1
ATOM 647 C CA . VAL A 1 85 ? -4.866 1.250 -3.020 1.00 89.56 85 VAL A CA 1
ATOM 648 C C . VAL A 1 85 ? -4.137 1.544 -1.717 1.00 89.56 85 VAL A C 1
ATOM 650 O O . VAL A 1 85 ? -4.049 0.677 -0.851 1.00 89.56 85 VAL A O 1
ATOM 653 N N . GLN A 1 86 ? -3.635 2.769 -1.564 1.00 91.50 86 GLN A N 1
ATOM 654 C CA . GLN A 1 86 ? -3.102 3.250 -0.292 1.00 91.50 86 GLN A CA 1
ATOM 655 C C . GLN A 1 86 ? -4.188 4.018 0.466 1.00 91.50 86 GLN A C 1
ATOM 657 O O . GLN A 1 86 ? -4.736 4.997 -0.043 1.00 91.50 86 GLN A O 1
ATOM 662 N N . ALA A 1 87 ? -4.491 3.573 1.683 1.00 91.94 87 ALA A N 1
ATOM 663 C CA . ALA A 1 87 ? -5.401 4.243 2.603 1.00 91.94 87 ALA A CA 1
ATOM 664 C C . ALA A 1 87 ? -4.614 4.838 3.776 1.00 91.94 87 ALA A C 1
ATOM 666 O O . ALA A 1 87 ? -3.664 4.227 4.260 1.00 91.94 87 ALA A O 1
ATOM 667 N N . ALA A 1 88 ? -5.021 6.022 4.233 1.00 92.75 88 ALA A N 1
ATOM 668 C CA . ALA A 1 88 ? -4.444 6.702 5.388 1.00 92.75 88 ALA A CA 1
ATOM 669 C C . ALA A 1 88 ? -5.546 7.019 6.404 1.00 92.75 88 ALA A C 1
ATOM 671 O O . ALA A 1 88 ? -6.646 7.428 6.022 1.00 92.75 88 ALA A O 1
ATOM 672 N N . GLY A 1 89 ? -5.252 6.788 7.680 1.00 91.00 89 GLY A N 1
ATOM 673 C CA . GLY A 1 89 ? -6.157 6.994 8.806 1.00 91.00 89 GLY A CA 1
ATOM 674 C C . GLY A 1 89 ? -5.817 8.254 9.595 1.00 91.00 89 GLY A C 1
ATOM 675 O O . GLY A 1 89 ? -4.826 8.940 9.333 1.00 91.00 89 GLY A O 1
ATOM 676 N N . ARG A 1 90 ? -6.647 8.564 10.593 1.00 91.88 90 ARG A N 1
ATOM 677 C CA . ARG A 1 90 ? -6.308 9.584 11.594 1.00 91.88 90 ARG A CA 1
ATOM 678 C C . ARG A 1 90 ? -5.217 9.040 12.529 1.00 91.88 90 ARG A C 1
ATOM 680 O O . ARG A 1 90 ? -5.118 7.825 12.674 1.00 91.88 90 ARG A O 1
ATOM 687 N N . PRO A 1 91 ? -4.414 9.898 13.180 1.00 90.69 91 PRO A N 1
ATOM 688 C CA . PRO A 1 91 ? -3.474 9.438 14.202 1.00 90.69 91 PRO A CA 1
A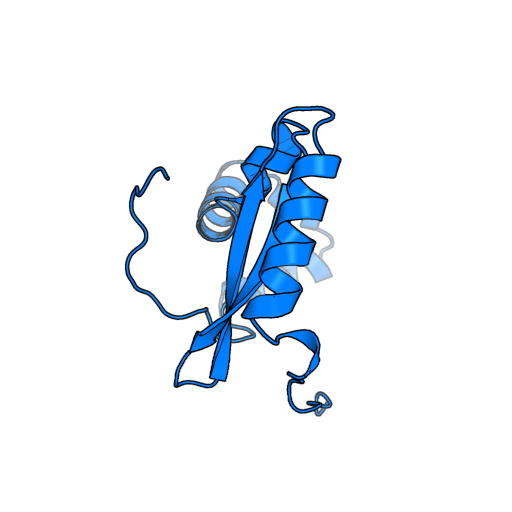TOM 689 C C . PRO A 1 91 ? -4.184 8.597 15.278 1.00 90.69 91 PRO A C 1
ATOM 691 O O . PRO A 1 91 ? -5.172 9.064 15.845 1.00 90.69 91 PRO A O 1
ATOM 694 N N . GLY A 1 92 ? -3.696 7.379 15.538 1.00 89.62 92 GLY A N 1
ATOM 695 C CA . GLY A 1 92 ? -4.279 6.450 16.516 1.00 89.62 92 GLY A CA 1
ATOM 696 C C . GLY A 1 92 ? -5.538 5.700 16.054 1.00 89.62 92 GLY A C 1
ATOM 697 O O . GLY A 1 92 ? -6.221 5.108 16.885 1.00 89.62 92 GLY A O 1
ATOM 698 N N . ASP A 1 93 ? -5.883 5.760 14.762 1.00 92.69 93 ASP A N 1
ATOM 699 C CA . ASP A 1 93 ? -7.068 5.117 14.170 1.00 92.69 93 ASP A CA 1
ATOM 700 C C . ASP A 1 93 ? -6.688 3.905 13.291 1.00 92.69 93 ASP A C 1
ATOM 702 O O . ASP A 1 93 ? -7.213 3.691 12.192 1.00 92.69 93 ASP A O 1
ATOM 706 N N . GLU A 1 94 ? -5.712 3.112 13.741 1.00 94.81 94 GLU A N 1
ATOM 707 C CA . GLU A 1 94 ? -5.244 1.907 13.050 1.00 94.81 94 GLU A CA 1
ATOM 708 C C . GLU A 1 94 ? -6.341 0.835 12.962 1.00 94.81 94 GLU A C 1
ATOM 710 O O . GLU A 1 94 ? -6.394 0.092 11.981 1.00 94.81 94 GLU A O 1
ATOM 715 N N . GLU A 1 95 ? -7.251 0.777 13.940 1.00 96.31 95 GLU A N 1
ATOM 716 C CA . GLU A 1 95 ? -8.368 -0.177 13.964 1.00 96.31 95 GLU A CA 1
ATOM 717 C C . GLU A 1 95 ? -9.282 -0.010 12.743 1.00 96.31 95 GLU A C 1
ATOM 719 O O . GLU A 1 95 ? -9.637 -0.996 12.090 1.00 96.31 95 GLU A O 1
ATOM 724 N N . THR A 1 96 ? -9.600 1.231 12.361 1.00 95.44 96 THR A N 1
ATOM 725 C CA . THR A 1 96 ? -10.408 1.507 11.166 1.00 95.44 96 THR A CA 1
ATOM 726 C C . THR A 1 96 ? -9.698 1.048 9.893 1.00 95.44 96 THR A C 1
ATOM 728 O O . THR A 1 96 ? -10.328 0.469 9.004 1.00 95.44 96 THR A O 1
ATOM 731 N N . LEU A 1 97 ? -8.379 1.252 9.798 1.00 95.94 97 LEU A N 1
ATOM 732 C CA . LEU A 1 97 ? -7.592 0.794 8.650 1.00 95.94 97 LEU A CA 1
ATOM 733 C C . LEU A 1 97 ? -7.531 -0.734 8.565 1.00 95.94 97 LEU A C 1
ATOM 735 O O . LEU A 1 97 ? -7.657 -1.285 7.471 1.00 95.94 97 LEU A O 1
ATOM 739 N N . LEU A 1 98 ? -7.383 -1.424 9.696 1.00 95.88 98 LEU A N 1
ATOM 740 C CA . LEU A 1 98 ? -7.398 -2.887 9.749 1.00 95.88 98 LEU A CA 1
ATOM 741 C C . LEU A 1 98 ? -8.787 -3.454 9.430 1.00 95.88 98 LEU A C 1
ATOM 743 O O . LEU A 1 98 ? -8.896 -4.437 8.699 1.00 95.88 98 LEU A O 1
ATOM 747 N N . SER A 1 99 ? -9.855 -2.806 9.896 1.00 96.31 99 SER A N 1
ATOM 748 C CA . SER A 1 99 ? -11.232 -3.163 9.539 1.00 96.31 99 SER A CA 1
ATOM 749 C C . SER A 1 99 ? -11.486 -3.013 8.035 1.00 96.31 99 SER A C 1
ATOM 751 O O . SER A 1 99 ? -12.070 -3.900 7.404 1.00 96.31 99 SER A O 1
ATOM 753 N N . LEU A 1 100 ? -10.991 -1.930 7.424 1.00 93.88 100 LEU A N 1
ATOM 754 C CA . LEU A 1 100 ? -11.019 -1.747 5.972 1.00 93.88 100 LEU A CA 1
ATOM 755 C C . LEU A 1 100 ? -10.227 -2.849 5.256 1.00 93.88 100 LEU A C 1
ATOM 757 O O . LEU A 1 100 ? -10.720 -3.425 4.287 1.00 93.88 100 LEU A O 1
ATOM 761 N N . ALA A 1 101 ? -9.026 -3.171 5.738 1.00 94.00 101 ALA A N 1
ATOM 762 C CA . ALA A 1 101 ? -8.196 -4.226 5.169 1.00 94.00 101 ALA A CA 1
ATOM 763 C C . ALA A 1 101 ? -8.904 -5.587 5.196 1.00 94.00 101 ALA A C 1
ATOM 765 O O . ALA A 1 101 ? -8.933 -6.272 4.177 1.00 94.00 101 ALA A O 1
ATOM 766 N N . ALA A 1 102 ? -9.555 -5.934 6.308 1.00 93.62 102 ALA A N 1
ATOM 767 C CA . ALA A 1 102 ? -10.309 -7.178 6.454 1.00 93.62 102 ALA A CA 1
ATOM 768 C C . ALA A 1 102 ? -11.516 -7.260 5.503 1.00 93.62 102 ALA A C 1
ATOM 770 O O . ALA A 1 102 ? -11.859 -8.335 5.009 1.00 93.62 102 ALA A O 1
ATOM 771 N N . GLN A 1 103 ? -12.176 -6.135 5.219 1.00 93.31 103 GLN A N 1
ATOM 772 C CA . GLN A 1 103 ? -13.233 -6.088 4.203 1.00 93.31 103 GLN A CA 1
ATOM 773 C C . GLN A 1 103 ? -12.657 -6.291 2.801 1.00 93.31 103 GLN A C 1
ATOM 775 O O . GLN A 1 103 ? -13.200 -7.070 2.018 1.00 93.31 103 GLN A O 1
ATOM 780 N N . MET A 1 104 ? -11.537 -5.630 2.503 1.00 92.19 104 MET A N 1
ATOM 781 C CA . MET A 1 104 ? -10.861 -5.730 1.211 1.00 92.19 104 MET A CA 1
ATOM 782 C C . MET A 1 104 ? -10.305 -7.137 0.960 1.00 92.19 104 MET A C 1
ATOM 784 O O . MET A 1 104 ? -10.377 -7.631 -0.164 1.00 92.19 104 MET A O 1
ATOM 788 N N . GLU A 1 105 ? -9.830 -7.822 1.998 1.00 91.00 105 GLU A N 1
ATOM 789 C CA . GLU A 1 105 ? -9.342 -9.202 1.926 1.00 91.00 105 GLU A CA 1
ATOM 790 C C . GLU A 1 105 ? -10.434 -10.163 1.439 1.00 91.00 105 GLU A C 1
ATOM 792 O O . GLU A 1 105 ? -10.199 -10.968 0.538 1.00 91.00 105 GLU A O 1
ATOM 797 N N . LYS A 1 106 ? -11.660 -10.011 1.956 1.00 90.12 106 LYS A N 1
ATOM 798 C CA . LYS A 1 106 ? -12.812 -10.848 1.586 1.00 90.12 106 LYS A CA 1
ATOM 799 C C . LYS A 1 106 ? -13.268 -10.653 0.142 1.00 90.12 106 LYS A C 1
ATOM 801 O O . LYS A 1 106 ? -13.761 -11.599 -0.462 1.00 90.12 106 LYS A O 1
ATOM 806 N N . ILE A 1 107 ? -13.154 -9.438 -0.397 1.00 90.50 107 ILE A N 1
ATOM 807 C CA . ILE A 1 107 ? -13.710 -9.102 -1.722 1.00 90.50 107 ILE A CA 1
ATOM 808 C C . ILE A 1 107 ? -12.682 -9.177 -2.851 1.00 90.50 107 ILE A C 1
ATOM 810 O O . ILE A 1 107 ? -13.041 -9.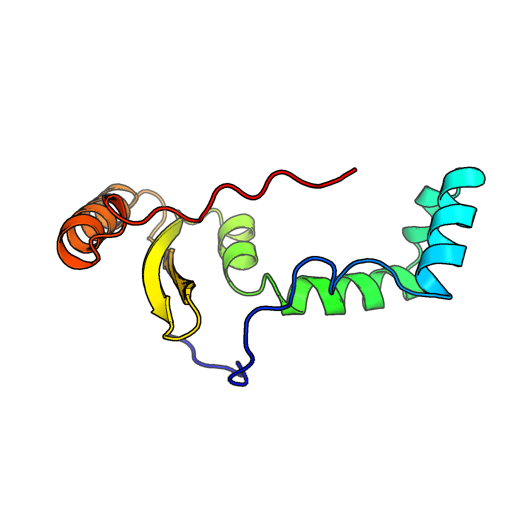419 -3.999 1.00 90.50 107 ILE A O 1
ATOM 814 N N . SER A 1 108 ? -11.408 -8.947 -2.551 1.00 86.38 108 SER A N 1
ATOM 815 C CA . SER A 1 108 ? -10.352 -8.903 -3.564 1.00 86.38 108 SER A CA 1
ATOM 816 C C . SER A 1 108 ? -9.832 -10.289 -3.938 1.00 86.38 108 SER A C 1
ATOM 818 O O . SER A 1 108 ? -9.288 -10.438 -5.028 1.00 86.38 108 SER A O 1
ATOM 820 N N . GLY A 1 109 ? -9.937 -11.280 -3.043 1.00 84.62 109 GLY A N 1
ATOM 821 C CA . GLY A 1 109 ? -9.364 -12.614 -3.240 1.00 84.62 109 GLY A CA 1
ATOM 822 C C . GLY A 1 109 ? -7.843 -12.608 -3.438 1.00 84.62 109 GLY A C 1
ATOM 823 O O . GLY A 1 109 ? -7.304 -13.508 -4.080 1.00 84.62 109 GLY A O 1
ATOM 824 N N . TRP A 1 110 ? -7.119 -11.587 -2.952 1.00 86.88 110 TRP A N 1
ATOM 825 C CA . TRP A 1 110 ? -5.667 -11.499 -3.167 1.00 86.88 110 TRP A CA 1
ATOM 826 C C . TRP A 1 110 ? -4.891 -12.644 -2.506 1.00 86.88 110 TRP A C 1
ATOM 828 O O . TRP A 1 110 ? -3.791 -12.968 -2.950 1.00 86.88 110 TRP A O 1
ATOM 838 N N . LEU A 1 111 ? -5.451 -13.273 -1.464 1.00 86.81 111 LEU A N 1
ATOM 839 C CA . LEU A 1 111 ? -4.811 -14.371 -0.734 1.00 86.81 111 LEU A CA 1
ATOM 840 C C . LEU A 1 111 ? -4.567 -15.600 -1.611 1.00 86.81 111 LEU A C 1
ATOM 842 O O . LEU A 1 111 ? -3.601 -16.324 -1.364 1.00 86.81 111 LEU A O 1
ATOM 846 N N . ASP A 1 112 ? -5.357 -15.770 -2.667 1.00 87.75 112 ASP A N 1
ATOM 847 C CA . ASP A 1 112 ? -5.255 -16.884 -3.612 1.00 87.75 112 ASP A CA 1
ATOM 848 C C . ASP A 1 112 ? -4.355 -16.559 -4.814 1.00 87.75 112 ASP A C 1
ATOM 850 O O . ASP A 1 112 ? -4.066 -17.418 -5.647 1.00 87.75 112 ASP A O 1
ATOM 854 N N . ARG A 1 113 ? -3.868 -15.316 -4.919 1.00 85.62 113 ARG A N 1
ATOM 855 C CA . ARG A 1 113 ? -3.023 -14.863 -6.030 1.00 85.62 113 ARG A CA 1
ATOM 856 C C . ARG A 1 113 ? -1.550 -15.034 -5.678 1.00 85.62 113 ARG A C 1
ATOM 858 O O . ARG A 1 113 ? -1.083 -14.555 -4.643 1.00 85.62 113 ARG A O 1
ATOM 865 N N . ARG A 1 114 ? -0.781 -15.681 -6.550 1.00 84.88 114 ARG A N 1
ATOM 866 C CA . ARG A 1 114 ? 0.680 -15.789 -6.427 1.00 84.88 114 ARG A CA 1
ATOM 867 C C . ARG A 1 114 ? 1.328 -15.426 -7.752 1.00 84.88 114 ARG A C 1
ATOM 869 O O . ARG A 1 114 ? 0.913 -15.918 -8.798 1.00 84.88 114 ARG A O 1
ATOM 876 N N . ALA A 1 115 ? 2.339 -14.564 -7.694 1.00 84.12 115 ALA A N 1
ATOM 877 C CA . ALA A 1 115 ? 3.196 -14.329 -8.845 1.00 84.12 115 ALA A CA 1
ATOM 878 C C . ALA A 1 115 ? 4.029 -15.596 -9.132 1.00 84.12 115 ALA A C 1
ATOM 880 O O . ALA A 1 115 ? 4.396 -16.302 -8.185 1.00 84.12 115 ALA A O 1
ATOM 881 N N . PRO A 1 116 ? 4.355 -15.887 -10.402 1.00 81.81 116 PRO A N 1
ATOM 882 C CA . PRO A 1 116 ? 5.319 -16.925 -10.736 1.00 81.81 116 PRO A CA 1
ATOM 883 C C . PRO A 1 116 ? 6.659 -16.642 -10.053 1.00 81.81 116 PRO A C 1
ATOM 885 O O . PRO A 1 116 ? 7.140 -15.508 -10.052 1.00 81.81 116 PRO A O 1
ATOM 888 N N . LEU A 1 117 ? 7.272 -17.676 -9.482 1.00 81.88 117 LEU A N 1
ATOM 889 C CA . LEU A 1 117 ? 8.596 -17.573 -8.877 1.00 81.88 117 LEU A CA 1
ATOM 890 C C . LEU A 1 117 ? 9.630 -17.362 -9.992 1.00 81.88 117 LEU A C 1
ATOM 892 O O . LEU A 1 117 ? 9.962 -18.291 -10.724 1.00 81.88 117 LEU A O 1
ATOM 896 N N . MET A 1 118 ? 10.116 -16.129 -10.140 1.00 77.94 118 MET A N 1
ATOM 897 C CA . MET A 1 118 ? 11.215 -15.808 -11.047 1.00 77.94 118 MET A CA 1
ATOM 898 C C . MET A 1 118 ? 12.526 -15.890 -10.265 1.00 77.94 118 MET A C 1
ATOM 900 O O . MET A 1 118 ? 12.777 -15.080 -9.375 1.00 77.94 118 MET A O 1
ATOM 904 N N . VAL A 1 119 ? 13.353 -16.888 -10.575 1.00 78.62 119 VAL A N 1
ATOM 905 C CA . VAL A 1 119 ? 14.719 -16.974 -10.046 1.00 78.62 119 VAL A CA 1
ATOM 906 C C . VAL A 1 119 ? 15.603 -16.094 -10.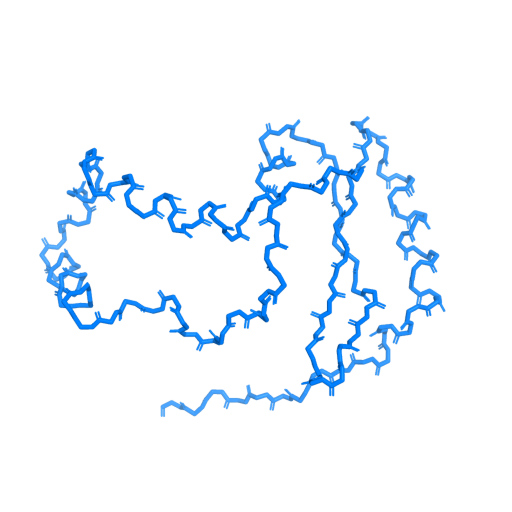933 1.00 78.62 119 VAL A C 1
ATOM 908 O O . VAL A 1 119 ? 15.639 -16.343 -12.139 1.00 78.62 119 VAL A O 1
ATOM 911 N N . PRO A 1 120 ? 16.293 -15.071 -10.394 1.00 70.81 120 PRO A N 1
ATOM 912 C CA . PRO A 1 120 ? 17.194 -14.250 -11.191 1.00 70.81 120 PRO A CA 1
ATOM 913 C C . PRO A 1 120 ? 18.304 -15.128 -11.774 1.00 70.81 120 PRO A C 1
ATOM 915 O O . PRO A 1 120 ? 19.069 -15.747 -11.029 1.00 70.81 120 PRO A O 1
ATOM 918 N N . THR A 1 121 ? 18.386 -15.204 -13.099 1.00 70.62 121 THR A N 1
ATOM 919 C CA . THR A 1 121 ? 19.540 -15.795 -13.778 1.00 70.62 121 THR A CA 1
ATOM 920 C C . THR A 1 121 ? 20.720 -14.852 -13.550 1.00 70.62 121 THR A C 1
ATOM 922 O O . THR A 1 121 ? 20.626 -13.679 -13.905 1.00 70.62 121 THR A O 1
ATOM 925 N N . ARG A 1 122 ? 21.766 -15.337 -12.871 1.00 53.72 122 ARG A N 1
ATOM 926 C CA . ARG A 1 122 ? 23.002 -14.576 -12.628 1.00 53.72 122 ARG A CA 1
ATOM 927 C C . ARG A 1 122 ? 23.684 -14.157 -13.922 1.00 53.72 122 ARG A C 1
ATOM 929 O O . ARG A 1 122 ? 23.631 -14.955 -14.884 1.00 53.72 122 ARG A O 1
#

pLDDT: mean 74.12, std 17.0, range [25.98, 96.31]